Protein AF-A0A2K1NMT0-F1 (afdb_monomer_lite)

Secondary structure (DSSP, 8-state):
-EEEEEES-SSSHHHHHHHHHHHHHHHHTT-EEEEEE--

Sequence (39 aa):
MRILQINTVCGTGSTGRIAADIHKMLIEQGHESVVAYGR

pLDDT: mean 97.35, std 3.83, range [74.69, 98.75]

Foldseek 3Di:
DAEEAEDAEAPDDPVNPVLPVVQVVCVVVVYHYDYDHHD

Radius of gyration: 9.62 Å; chains: 1; bounding box: 16×18×25 Å

Structure (mmCIF, N/CA/C/O backbone):
data_AF-A0A2K1NMT0-F1
#
_entry.id   AF-A0A2K1NMT0-F1
#
loop_
_atom_site.group_PDB
_atom_site.id
_atom_site.type_symbol
_atom_site.label_atom_id
_atom_site.label_alt_id
_atom_site.label_comp_id
_atom_site.label_asym_id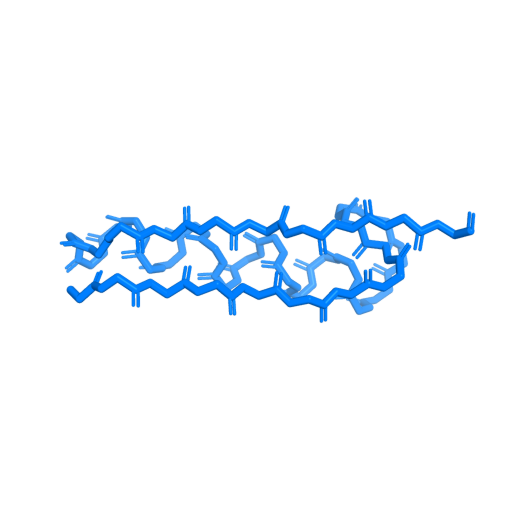
_atom_site.label_entity_id
_atom_site.label_seq_id
_atom_site.pdbx_PDB_ins_code
_atom_site.Cartn_x
_atom_site.Cartn_y
_atom_site.Cartn_z
_atom_site.occupancy
_atom_site.B_iso_or_equiv
_atom_site.auth_seq_id
_atom_site.auth_comp_id
_atom_site.auth_asym_id
_atom_site.auth_atom_id
_atom_site.pdbx_PDB_model_num
ATOM 1 N N . MET A 1 1 ? -3.855 9.627 13.145 1.00 95.56 1 MET A N 1
ATOM 2 C CA . MET A 1 1 ? -2.821 10.588 12.681 1.00 95.56 1 MET A CA 1
ATOM 3 C C . MET A 1 1 ? -3.014 10.844 11.191 1.00 95.56 1 MET A C 1
ATOM 5 O O . MET A 1 1 ? -3.729 10.063 10.576 1.00 95.56 1 MET A O 1
ATOM 9 N N . ARG A 1 2 ? -2.417 11.902 10.625 1.00 98.12 2 ARG A N 1
ATOM 10 C CA . ARG A 1 2 ? -2.431 12.165 9.173 1.00 98.12 2 ARG A CA 1
ATOM 11 C C . ARG A 1 2 ? -1.076 11.773 8.590 1.00 98.12 2 ARG A C 1
ATOM 13 O O . ARG A 1 2 ? -0.063 12.297 9.047 1.00 98.12 2 ARG A O 1
ATOM 20 N N . ILE A 1 3 ? -1.048 10.828 7.653 1.00 98.50 3 ILE A N 1
ATOM 21 C CA . ILE A 1 3 ? 0.182 10.204 7.146 1.00 98.50 3 ILE A CA 1
ATOM 22 C C . ILE A 1 3 ? 0.199 10.262 5.618 1.00 98.50 3 ILE A C 1
ATOM 24 O O . ILE A 1 3 ? -0.708 9.753 4.961 1.00 98.50 3 ILE A O 1
ATOM 28 N N . LEU A 1 4 ? 1.265 10.835 5.059 1.00 98.44 4 LEU A N 1
ATOM 29 C CA . LEU A 1 4 ? 1.546 10.835 3.626 1.00 98.44 4 LEU A CA 1
ATOM 30 C C . LEU A 1 4 ? 2.720 9.896 3.335 1.00 98.44 4 LEU A C 1
ATOM 32 O O . LEU A 1 4 ? 3.809 10.075 3.875 1.00 98.44 4 LEU A O 1
ATOM 36 N N . GLN A 1 5 ? 2.501 8.922 2.459 1.00 98.50 5 GLN A N 1
ATOM 37 C CA . GLN A 1 5 ? 3.546 8.073 1.895 1.00 98.50 5 GLN A CA 1
ATOM 38 C C . GLN A 1 5 ? 3.915 8.589 0.502 1.00 98.50 5 GLN A C 1
ATOM 40 O O . GLN A 1 5 ? 3.024 8.913 -0.282 1.00 98.50 5 GLN A O 1
ATOM 45 N N . ILE A 1 6 ? 5.211 8.640 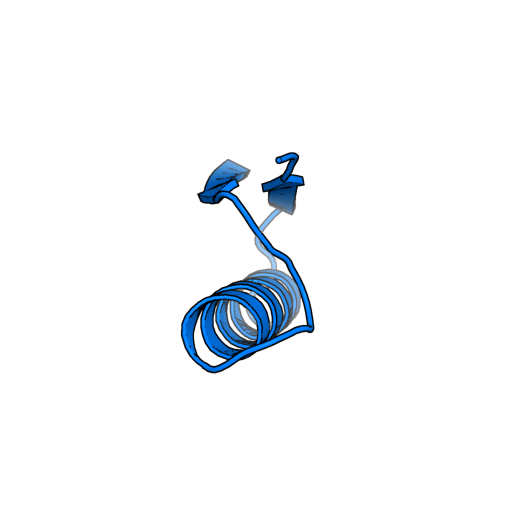0.183 1.00 98.12 6 ILE A N 1
ATOM 46 C CA . ILE A 1 6 ? 5.714 9.022 -1.143 1.00 98.12 6 ILE A CA 1
ATOM 47 C C . ILE A 1 6 ? 6.523 7.857 -1.703 1.00 98.12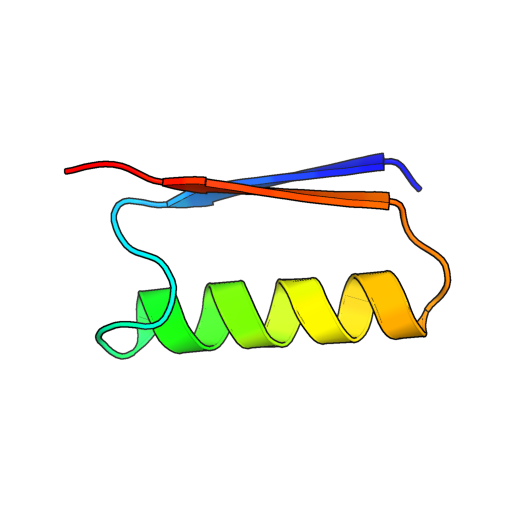 6 ILE A C 1
ATOM 49 O O . ILE A 1 6 ? 7.444 7.369 -1.050 1.00 98.12 6 ILE A O 1
ATOM 53 N N . ASN A 1 7 ? 6.173 7.401 -2.903 1.00 97.38 7 ASN A N 1
ATOM 54 C CA . ASN A 1 7 ? 6.854 6.295 -3.570 1.00 97.38 7 ASN A CA 1
ATOM 55 C C . ASN A 1 7 ? 6.834 6.479 -5.096 1.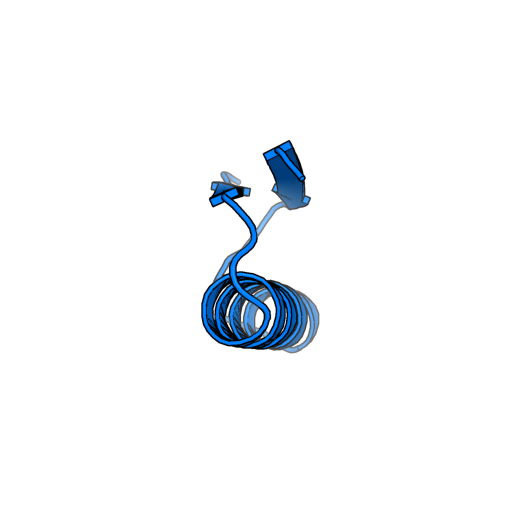00 97.38 7 ASN A C 1
ATOM 57 O O . ASN A 1 7 ? 6.101 7.306 -5.622 1.00 97.38 7 ASN A O 1
ATOM 61 N N . THR A 1 8 ? 7.613 5.688 -5.829 1.00 97.56 8 THR A N 1
ATOM 62 C CA . THR A 1 8 ? 7.568 5.663 -7.303 1.00 97.56 8 THR A CA 1
ATOM 63 C C . THR A 1 8 ? 6.445 4.772 -7.841 1.00 97.56 8 THR A C 1
ATOM 65 O O . THR A 1 8 ? 5.954 4.977 -8.947 1.00 97.56 8 THR A O 1
ATOM 68 N N . VAL A 1 9 ? 6.008 3.782 -7.055 1.00 96.88 9 VAL A N 1
ATOM 69 C CA . VAL A 1 9 ? 4.961 2.815 -7.417 1.00 96.88 9 VAL A CA 1
ATOM 70 C C . VAL A 1 9 ? 4.012 2.550 -6.246 1.00 96.88 9 VAL A C 1
ATOM 72 O O . VAL A 1 9 ? 4.405 2.637 -5.084 1.00 96.88 9 VAL A O 1
ATOM 75 N N . CYS A 1 10 ? 2.769 2.172 -6.550 1.00 97.31 10 CYS A N 1
ATOM 76 C CA . CYS A 1 10 ? 1.769 1.720 -5.581 1.00 97.31 10 CYS A CA 1
ATOM 77 C C . CYS A 1 10 ? 1.025 0.503 -6.150 1.00 97.31 10 CYS A C 1
ATOM 79 O O . CYS A 1 10 ? 0.645 0.495 -7.319 1.00 97.31 10 CYS A O 1
ATOM 81 N N . GLY A 1 11 ? 0.892 -0.566 -5.362 1.00 96.38 11 GLY A N 1
ATOM 82 C CA . GLY A 1 11 ? 0.251 -1.822 -5.776 1.00 96.38 11 GLY A CA 1
ATOM 83 C C . GLY A 1 11 ? 1.052 -2.707 -6.747 1.00 96.38 11 GLY A C 1
ATOM 84 O O . GLY A 1 11 ? 0.659 -3.848 -6.982 1.00 96.38 11 GLY A O 1
ATOM 85 N N . THR A 1 12 ? 2.190 -2.246 -7.281 1.00 97.00 12 THR A N 1
ATOM 86 C CA . THR A 1 12 ? 3.036 -3.000 -8.228 1.00 97.00 12 THR A CA 1
ATOM 87 C C . THR A 1 12 ? 4.479 -3.150 -7.739 1.00 97.00 12 THR A C 1
ATOM 89 O O . THR A 1 12 ? 5.014 -2.301 -7.025 1.00 97.00 12 THR A O 1
ATOM 92 N N . GLY A 1 13 ? 5.123 -4.266 -8.100 1.00 96.81 13 GLY A N 1
ATOM 93 C CA . GLY A 1 13 ? 6.437 -4.631 -7.556 1.00 96.81 13 GLY A CA 1
ATOM 94 C C . GLY A 1 13 ? 6.414 -4.852 -6.037 1.00 96.81 13 GLY A C 1
ATOM 95 O O . GLY A 1 13 ? 5.368 -4.780 -5.392 1.00 96.81 13 GLY A O 1
ATOM 96 N N . SER A 1 14 ? 7.568 -5.155 -5.445 1.00 97.81 14 SER A N 1
ATOM 97 C CA . SER A 1 14 ? 7.646 -5.398 -3.997 1.00 97.81 14 SER A CA 1
ATOM 98 C C . SER A 1 14 ? 7.356 -4.126 -3.200 1.00 97.81 14 SER A C 1
ATOM 100 O O . SER A 1 14 ? 6.476 -4.125 -2.346 1.00 97.81 14 SER A O 1
ATOM 102 N N . THR A 1 15 ? 8.019 -3.016 -3.534 1.00 97.75 15 THR A N 1
ATOM 103 C CA . THR A 1 15 ? 7.872 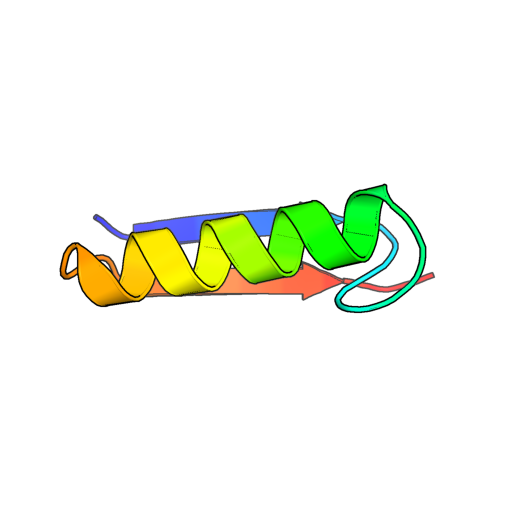-1.749 -2.802 1.00 97.75 15 THR A CA 1
ATOM 104 C C . THR A 1 15 ? 6.466 -1.157 -2.922 1.00 97.75 15 THR A C 1
ATOM 106 O O . THR A 1 15 ? 5.949 -0.624 -1.946 1.00 97.75 15 THR A O 1
ATOM 109 N N . GLY A 1 16 ? 5.814 -1.268 -4.086 1.00 98.25 16 GLY A N 1
ATOM 110 C CA . GLY A 1 16 ? 4.453 -0.756 -4.264 1.00 98.25 16 GLY A CA 1
ATOM 111 C C . GLY A 1 16 ? 3.407 -1.581 -3.517 1.00 98.25 16 GLY A C 1
ATOM 112 O O . GLY A 1 16 ? 2.462 -1.002 -2.984 1.00 98.25 16 GLY A O 1
ATOM 113 N N . ARG A 1 17 ? 3.582 -2.909 -3.424 1.00 98.50 17 ARG A N 1
ATOM 114 C CA . ARG A 1 17 ? 2.729 -3.760 -2.576 1.00 98.50 17 ARG A CA 1
ATOM 115 C C . ARG A 1 17 ? 2.906 -3.436 -1.093 1.00 98.50 17 ARG A C 1
ATOM 117 O O . ARG A 1 17 ? 1.911 -3.236 -0.415 1.00 98.50 17 ARG A O 1
ATOM 124 N N . ILE A 1 18 ? 4.147 -3.259 -0.632 1.00 98.50 18 ILE A N 1
ATOM 125 C CA . ILE A 1 18 ? 4.432 -2.853 0.754 1.00 98.50 18 ILE A CA 1
ATOM 126 C C . ILE A 1 18 ? 3.764 -1.510 1.083 1.00 98.50 18 ILE A C 1
ATOM 128 O O . ILE A 1 18 ? 3.096 -1.399 2.105 1.00 98.50 18 ILE A O 1
ATOM 132 N N . ALA A 1 19 ? 3.888 -0.503 0.211 1.00 98.44 19 ALA A N 1
ATOM 133 C CA . ALA A 1 19 ? 3.241 0.796 0.418 1.00 98.44 19 ALA A CA 1
ATOM 134 C C . ALA A 1 19 ? 1.706 0.679 0.507 1.00 98.44 19 ALA A C 1
ATOM 136 O O . ALA A 1 19 ? 1.073 1.327 1.343 1.00 98.44 19 ALA A O 1
ATOM 137 N N . ALA A 1 20 ? 1.105 -0.180 -0.323 1.00 98.44 20 ALA A N 1
ATOM 138 C CA . ALA A 1 20 ? -0.330 -0.442 -0.290 1.00 98.44 20 ALA A CA 1
ATOM 139 C C . ALA A 1 20 ? -0.765 -1.167 0.998 1.00 98.44 20 ALA A C 1
ATOM 141 O O . ALA A 1 20 ? -1.801 -0.824 1.567 1.00 98.44 20 ALA A O 1
ATOM 142 N N . ASP A 1 21 ? 0.020 -2.129 1.481 1.00 98.75 21 ASP A N 1
ATOM 143 C CA . ASP A 1 21 ? -0.285 -2.872 2.707 1.00 98.75 21 ASP A CA 1
ATOM 144 C C . ASP A 1 21 ? -0.143 -1.985 3.952 1.00 98.75 21 ASP A C 1
ATOM 146 O O . ASP A 1 21 ? -1.023 -1.983 4.813 1.00 98.75 21 ASP A O 1
ATOM 150 N N . ILE A 1 22 ? 0.895 -1.141 4.003 1.00 98.56 22 ILE A N 1
ATOM 151 C CA . ILE A 1 22 ? 1.048 -0.122 5.053 1.00 98.56 22 ILE A CA 1
ATOM 152 C C . ILE A 1 22 ? -0.152 0.830 5.043 1.00 98.56 22 ILE A C 1
ATOM 154 O O . ILE A 1 22 ? -0.722 1.110 6.093 1.00 98.56 22 ILE A O 1
ATOM 158 N N . HIS A 1 23 ? -0.571 1.312 3.868 1.00 98.62 23 HIS A N 1
ATOM 159 C CA . HIS A 1 23 ? -1.735 2.193 3.748 1.00 98.62 23 HIS A CA 1
ATOM 160 C C . HIS A 1 23 ? -3.013 1.564 4.324 1.00 98.62 23 HIS A C 1
ATOM 162 O O . HIS A 1 23 ? -3.706 2.213 5.108 1.00 98.62 23 HIS A O 1
ATOM 168 N N . LYS A 1 24 ? -3.297 0.297 3.992 1.00 98.75 24 LYS A N 1
ATOM 169 C CA . LYS A 1 24 ? -4.458 -0.433 4.527 1.00 98.75 24 LYS A CA 1
ATOM 170 C C . LYS A 1 24 ? -4.389 -0.570 6.045 1.00 98.75 24 LYS A C 1
ATOM 172 O O . LYS A 1 24 ? -5.342 -0.199 6.721 1.00 98.75 24 LYS A O 1
ATOM 177 N N . MET A 1 25 ? -3.245 -1.007 6.573 1.00 98.69 25 MET A N 1
ATOM 178 C CA . MET A 1 25 ? -3.034 -1.151 8.016 1.00 98.69 25 MET A CA 1
ATOM 179 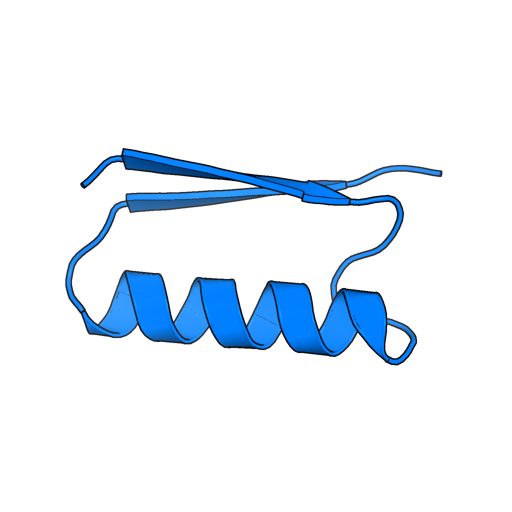C C . MET A 1 25 ? -3.252 0.180 8.756 1.00 98.69 25 MET A C 1
ATOM 181 O O . MET A 1 25 ? -3.875 0.211 9.814 1.00 98.69 25 MET A O 1
ATOM 185 N N . LEU A 1 26 ? -2.778 1.299 8.198 1.00 98.69 26 LEU A N 1
ATOM 186 C CA . LEU A 1 26 ? -2.984 2.622 8.792 1.00 98.69 26 LEU A CA 1
ATOM 187 C C . LEU A 1 26 ? -4.470 3.014 8.823 1.00 98.69 26 LEU A C 1
ATOM 189 O O . LEU A 1 26 ? -4.931 3.539 9.836 1.00 98.69 26 LEU A O 1
ATOM 193 N N . ILE A 1 27 ? -5.224 2.742 7.753 1.00 98.56 27 ILE A N 1
ATOM 194 C CA . ILE A 1 27 ? -6.675 2.983 7.724 1.00 98.56 27 ILE A CA 1
ATOM 195 C C . ILE A 1 27 ? -7.391 2.116 8.768 1.00 98.56 27 ILE A C 1
ATOM 197 O O . ILE A 1 27 ? -8.218 2.633 9.516 1.00 98.56 27 ILE A O 1
ATOM 201 N N . GLU A 1 28 ? -7.051 0.828 8.863 1.00 98.69 28 GLU A N 1
ATOM 202 C CA . GLU A 1 28 ? -7.622 -0.107 9.848 1.00 98.69 28 GLU A CA 1
ATOM 203 C C . GLU A 1 28 ? -7.367 0.337 11.298 1.00 98.69 28 GLU A C 1
ATOM 205 O O . GLU A 1 28 ? -8.208 0.135 12.170 1.00 98.69 28 GLU A O 1
ATOM 210 N N . GLN A 1 29 ? -6.245 1.013 11.554 1.00 98.50 29 GLN A N 1
ATOM 211 C CA . GLN A 1 29 ? -5.904 1.607 12.854 1.00 98.50 29 GLN A CA 1
ATOM 212 C C . GLN A 1 29 ? -6.568 2.978 13.106 1.00 98.50 29 GLN A C 1
ATOM 214 O O . GLN A 1 29 ? -6.277 3.641 14.104 1.00 98.50 29 GLN A O 1
ATOM 219 N N . GLY A 1 30 ? -7.448 3.441 12.213 1.00 98.56 30 GLY A N 1
ATOM 220 C CA . GLY A 1 30 ? -8.143 4.723 12.342 1.00 98.56 30 GLY A CA 1
ATOM 221 C C . GLY A 1 30 ? -7.266 5.933 12.011 1.00 98.56 30 GLY A C 1
ATOM 222 O O . GLY A 1 30 ? -7.472 7.027 12.543 1.00 98.56 30 GLY A O 1
ATOM 223 N N . HIS A 1 31 ? -6.234 5.761 11.183 1.00 98.62 31 HIS A N 1
ATOM 224 C CA . HIS A 1 31 ? -5.417 6.864 10.684 1.00 98.62 31 HIS A CA 1
ATOM 225 C C . HIS A 1 31 ? -5.870 7.317 9.295 1.00 98.62 31 HIS A C 1
ATOM 227 O O . HIS A 1 31 ? -6.274 6.523 8.451 1.00 98.62 31 HIS A O 1
ATOM 233 N N . GLU A 1 32 ? -5.746 8.617 9.037 1.00 98.56 32 GLU A N 1
ATOM 234 C CA . GLU A 1 32 ? -5.881 9.171 7.694 1.00 98.56 32 GLU A CA 1
ATOM 235 C C . GLU A 1 32 ? -4.555 8.922 6.967 1.00 98.56 32 GLU A C 1
ATOM 237 O O . GLU A 1 32 ? -3.509 9.437 7.372 1.00 98.56 32 GLU A O 1
ATOM 242 N N . SER A 1 33 ? -4.580 8.093 5.926 1.00 98.50 33 SER A N 1
ATOM 243 C CA . SER A 1 33 ? -3.399 7.722 5.146 1.00 98.50 33 SER A CA 1
ATOM 244 C C . SER A 1 33 ? -3.609 8.062 3.676 1.00 98.50 33 SER A C 1
ATOM 246 O O . SER A 1 33 ? -4.668 7.782 3.124 1.00 98.50 33 SER A O 1
ATOM 248 N N . VAL A 1 34 ? -2.593 8.628 3.029 1.00 98.50 34 VAL A N 1
ATOM 249 C CA . VAL A 1 34 ? -2.568 8.899 1.586 1.00 98.50 34 VAL A CA 1
ATOM 250 C C . VAL A 1 34 ? -1.247 8.393 1.014 1.00 98.50 34 VAL A C 1
ATOM 252 O O . VAL A 1 34 ? -0.198 8.560 1.636 1.00 98.50 34 VAL A O 1
ATOM 255 N N . VAL A 1 35 ? -1.284 7.788 -0.175 1.00 98.31 35 VAL A N 1
ATOM 256 C CA . VAL A 1 35 ? -0.085 7.383 -0.922 1.00 98.31 35 VAL A CA 1
ATOM 257 C C . VAL A 1 35 ? 0.011 8.223 -2.190 1.00 98.31 35 VAL A C 1
ATOM 259 O O . VAL A 1 35 ? -0.781 8.045 -3.112 1.00 98.31 35 VAL A O 1
ATOM 262 N N . ALA A 1 36 ? 0.985 9.129 -2.245 1.00 98.31 36 ALA A N 1
ATOM 263 C CA . ALA A 1 36 ? 1.355 9.832 -3.465 1.00 98.31 36 ALA A CA 1
ATOM 264 C C . ALA A 1 36 ? 2.403 9.004 -4.217 1.00 98.31 36 ALA A C 1
ATOM 266 O O . ALA A 1 36 ? 3.468 8.693 -3.677 1.00 98.31 36 ALA A O 1
ATOM 267 N N . TYR A 1 37 ? 2.095 8.630 -5.457 1.00 97.38 37 TYR A N 1
ATOM 268 C CA . TYR A 1 37 ? 2.999 7.849 -6.290 1.00 97.38 37 TYR A CA 1
ATOM 269 C C . TYR A 1 37 ? 2.999 8.321 -7.742 1.00 97.38 37 TYR A C 1
ATOM 271 O O . TYR A 1 37 ? 1.992 8.815 -8.245 1.00 97.38 37 TYR A O 1
ATOM 279 N N . GLY A 1 38 ? 4.141 8.164 -8.406 1.00 93.12 38 GLY A N 1
ATOM 280 C CA . GLY A 1 38 ? 4.349 8.533 -9.803 1.00 93.12 38 GLY A CA 1
ATOM 281 C C . GLY A 1 38 ? 5.756 8.150 -10.256 1.00 93.12 38 GLY A C 1
ATOM 282 O O . GLY A 1 38 ? 6.681 8.134 -9.442 1.00 93.12 38 GLY A O 1
ATOM 283 N N . ARG A 1 39 ? 5.904 7.819 -11.539 1.00 74.69 39 ARG A N 1
ATOM 284 C CA . ARG A 1 39 ? 7.180 7.473 -12.170 1.00 74.69 39 ARG A CA 1
ATOM 285 C C . ARG A 1 39 ? 7.550 8.512 -13.214 1.00 74.69 39 ARG A C 1
ATOM 287 O O . ARG A 1 39 ? 6.617 8.964 -13.911 1.00 74.69 39 ARG A O 1
#